Protein AF-A0A8D2JJQ3-F1 (afdb_monomer)

Radius of gyration: 31.17 Å; Cα contacts (8 Å, |Δi|>4): 25; chains: 1; bounding box: 66×74×69 Å

InterPro domains:
  IPR009866 NADH:ubiquinone oxidoreductase, subunit NDUFB4 [PF07225] (12-134)
  IPR009866 NADH:ubiquinone oxidoreductase, subunit NDUFB4 [PTHR15469] (12-134)

Mean predicted aligned error: 8.29 Å

Organism: Varanus komodoensis (NCBI:txid61221)

Foldseek 3Di:
DDDPDDDDPDPDDDADPVRHDDLVNDPVNPPPDPVVVVVVVVVVVVVVVVVVVVVVLVPDPPHDPDDDDVVVVVVVCCVPVVPVVPDDPDPVVVVVCCCVPVVVVVVVVVVVVVVVVVQVVCVVVVNRDDPDPPDD

Sequence (136 aa):
MAEPSSPEPVFQYRPAPLSSLPPQLDPAEYAASPEKRRLDAERLALRARLKREFLMQLNDPQRPSVIEDPAMTRWTYAKSHNIYPNFRATPKTSLTGIVFGVGPILFWWYLFKKQRDHREKLIQEGKYKRPFNLCF

Secondary structure (DSSP, 8-state):
-PPP-----------BTTBPPPGGG-TTTS---HHHHHHHHHHHHHHHHHHHHHHHHHT-TT--SS---HHHHHHHHHHHTSTGGG----HHHHHHHHHHHTHHHHHHHHHHHHHHHHHHHHHHTT----SS----

pLDDT: mean 91.12, std 11.54, range [43.09, 98.56]

Solvent-accessible surface area (backbone atoms only — not comparable to full-atom values): 8678 Å² total; per-residue (Å²): 134,83,76,83,74,78,82,71,89,72,88,76,87,75,67,47,100,92,42,74,72,56,69,91,75,40,71,76,68,75,53,86,47,73,66,54,55,50,55,51,52,53,52,48,51,53,50,51,49,53,53,50,57,51,49,56,55,70,70,39,94,83,51,68,98,69,83,86,53,69,68,59,54,50,51,52,40,54,73,62,68,50,48,70,84,69,61,68,97,39,74,67,56,50,50,51,47,45,53,68,61,50,41,58,55,56,51,51,51,50,54,51,49,54,53,48,54,52,51,52,50,31,50,74,70,68,71,55,88,69,94,80,72,88,70,137

Nearest PDB structures (foldseek):
  8ugn-assembly1_5m  TM=9.729E-01  e=2.785E-14  Sus scrofa
  8q0a-assembly1_m  TM=9.619E-01  e=1.574E-13  Bos taurus
  7r46-assembly1_m  TM=9.691E-01  e=3.372E-13  Bos taurus
  6zkh-assembly1_p  TM=9.738E-01  e=3.872E-13  Ovis aries
  5gup-assembly1_o  TM=9.432E-01  e=3.872E-13  Sus scrofa

Structure (mmCIF, N/CA/C/O backbone):
data_AF-A0A8D2JJQ3-F1
#
_entry.id   AF-A0A8D2JJQ3-F1
#
loop_
_atom_site.group_PDB
_atom_site.id
_atom_site.type_symbol
_atom_site.label_atom_id
_atom_site.label_alt_id
_atom_site.label_comp_id
_atom_site.label_asym_id
_atom_site.label_entity_id
_atom_site.label_seq_id
_atom_site.pdbx_PDB_ins_code
_atom_site.Cartn_x
_atom_site.Cartn_y
_atom_site.Cartn_z
_atom_site.occupancy
_atom_site.B_iso_or_equiv
_atom_site.auth_seq_id
_atom_site.auth_comp_id
_atom_site.auth_asym_id
_atom_site.auth_atom_id
_atom_site.pdbx_PDB_model_num
ATOM 1 N N . MET A 1 1 ? 13.162 48.944 -31.124 1.00 43.09 1 MET A N 1
ATOM 2 C CA . MET A 1 1 ? 13.431 47.567 -30.662 1.00 43.09 1 MET A CA 1
ATOM 3 C C . MET A 1 1 ? 12.696 47.433 -29.341 1.00 43.09 1 MET A C 1
ATOM 5 O O . MET A 1 1 ? 13.120 48.058 -28.382 1.00 43.09 1 MET A O 1
ATOM 9 N N . ALA A 1 2 ? 11.511 46.820 -29.336 1.00 45.75 2 ALA A N 1
ATOM 10 C CA . ALA A 1 2 ? 10.715 46.689 -28.116 1.00 45.75 2 ALA A CA 1
ATOM 11 C C . ALA A 1 2 ? 11.366 45.631 -27.214 1.00 45.75 2 ALA A C 1
ATOM 13 O O . ALA A 1 2 ? 11.703 44.551 -27.700 1.00 45.75 2 ALA A O 1
ATOM 14 N N . GLU A 1 3 ? 11.591 45.964 -25.943 1.00 47.78 3 GLU A N 1
ATOM 15 C CA . GLU A 1 3 ? 12.073 45.008 -24.945 1.00 47.78 3 GLU A CA 1
ATOM 16 C C . GLU A 1 3 ? 11.059 43.866 -24.767 1.00 47.78 3 GLU A C 1
ATOM 18 O O . GLU A 1 3 ? 9.850 44.113 -24.859 1.00 47.78 3 GLU A O 1
ATOM 23 N N . PRO A 1 4 ? 11.505 42.616 -24.537 1.00 58.88 4 PRO A N 1
ATOM 24 C CA . PRO A 1 4 ? 10.586 41.526 -24.254 1.00 58.88 4 PRO A CA 1
ATOM 25 C C . PRO A 1 4 ? 9.836 41.840 -22.957 1.00 58.88 4 PRO A C 1
ATOM 27 O O . PRO A 1 4 ? 10.435 41.954 -21.890 1.00 58.88 4 PRO A O 1
ATOM 30 N N . SER A 1 5 ? 8.517 41.995 -23.075 1.00 54.59 5 SER A N 1
ATOM 31 C CA . SER A 1 5 ? 7.585 42.116 -21.956 1.00 54.59 5 SER A CA 1
ATOM 32 C C . SER A 1 5 ? 7.891 41.055 -20.899 1.00 54.59 5 SER A C 1
ATOM 34 O O . SER A 1 5 ? 7.974 39.871 -21.234 1.00 54.59 5 SER A O 1
ATOM 36 N N . SER A 1 6 ? 8.061 41.487 -19.646 1.00 55.75 6 SER A N 1
ATOM 37 C CA . SER A 1 6 ? 8.292 40.638 -18.474 1.00 55.75 6 SER A CA 1
ATOM 38 C C . SER A 1 6 ? 7.430 39.367 -18.510 1.00 55.75 6 SER A C 1
ATOM 40 O O . SER A 1 6 ? 6.235 39.470 -18.796 1.00 55.75 6 SER A O 1
ATOM 42 N N . PRO A 1 7 ? 7.988 38.175 -18.229 1.00 62.66 7 PRO A N 1
ATOM 43 C CA . PRO A 1 7 ? 7.216 36.943 -18.294 1.00 62.66 7 PRO A CA 1
ATOM 44 C C . PRO A 1 7 ? 6.108 36.974 -17.236 1.00 62.66 7 PRO A C 1
ATOM 46 O O . PRO A 1 7 ? 6.380 37.117 -16.043 1.00 62.66 7 PRO A O 1
ATOM 49 N N . GLU A 1 8 ? 4.858 36.849 -17.684 1.00 60.03 8 GLU A N 1
ATOM 50 C CA . GLU A 1 8 ? 3.700 36.610 -16.820 1.00 60.03 8 GLU A CA 1
ATOM 51 C C . GLU A 1 8 ? 3.976 35.408 -15.896 1.00 60.03 8 GLU A C 1
ATOM 53 O O . GLU A 1 8 ? 4.674 34.472 -16.307 1.00 60.03 8 GLU A O 1
ATOM 58 N N . PRO A 1 9 ? 3.457 35.390 -14.653 1.00 53.97 9 PRO A N 1
ATOM 59 C CA . PRO A 1 9 ? 3.691 34.286 -13.731 1.00 53.97 9 PRO A CA 1
ATOM 60 C C . PRO A 1 9 ? 3.064 33.002 -14.287 1.00 53.97 9 PRO A C 1
ATOM 62 O O . PRO A 1 9 ? 1.870 32.747 -14.148 1.00 53.97 9 PRO A O 1
ATOM 65 N N . VAL A 1 10 ? 3.884 32.177 -14.935 1.00 71.50 10 VAL A N 1
ATOM 66 C CA . VAL A 1 10 ? 3.484 30.861 -15.430 1.00 71.50 10 VAL A CA 1
ATOM 67 C C . VAL A 1 10 ? 3.116 30.005 -14.218 1.00 71.50 10 VAL A C 1
ATOM 69 O O . VAL A 1 10 ? 3.947 29.793 -13.333 1.00 71.50 10 VAL A O 1
ATOM 72 N N . PHE A 1 11 ? 1.876 29.514 -14.150 1.00 74.00 11 PHE A N 1
ATOM 73 C CA . PHE A 1 11 ? 1.453 28.575 -13.108 1.00 74.00 11 PHE A CA 1
ATOM 74 C C . PHE A 1 11 ? 2.323 27.308 -13.169 1.00 74.00 11 PHE A C 1
ATOM 76 O O . PHE A 1 11 ? 2.133 26.444 -14.024 1.00 74.00 11 PHE A O 1
ATOM 83 N N . GLN A 1 12 ? 3.301 27.198 -12.267 1.00 84.62 12 GLN A N 1
ATOM 84 C CA . GLN A 1 12 ? 4.215 26.062 -12.212 1.00 84.62 12 GLN A CA 1
ATOM 85 C C . GLN A 1 12 ? 3.546 24.881 -11.498 1.00 84.62 12 GLN A C 1
ATOM 87 O O . GLN A 1 12 ? 3.141 24.982 -10.338 1.00 84.62 12 GLN A O 1
ATOM 92 N N . TYR A 1 13 ? 3.425 23.746 -12.189 1.00 88.00 13 TYR A N 1
ATOM 93 C CA . TYR A 1 13 ? 2.822 22.541 -11.620 1.00 88.00 13 TYR A CA 1
ATOM 94 C C . TYR A 1 13 ? 3.680 21.986 -10.477 1.00 88.00 13 TYR A C 1
ATOM 96 O O . TYR A 1 13 ? 4.877 21.741 -10.643 1.00 88.00 13 TYR A O 1
ATOM 104 N N . ARG A 1 14 ? 3.051 21.728 -9.326 1.00 90.75 14 ARG A N 1
ATOM 105 C CA . ARG A 1 14 ? 3.694 21.107 -8.167 1.00 90.75 14 ARG A CA 1
ATOM 106 C C . ARG A 1 14 ? 3.188 19.670 -8.010 1.00 90.75 14 ARG A C 1
ATOM 108 O O . ARG A 1 14 ? 2.001 19.495 -7.737 1.00 90.75 14 ARG A O 1
ATOM 115 N N . PRO A 1 15 ? 4.050 18.647 -8.148 1.00 93.69 15 PRO A N 1
ATOM 116 C CA . PRO A 1 15 ? 3.629 17.270 -7.934 1.00 93.69 15 PRO A CA 1
ATOM 117 C C . PRO A 1 15 ? 3.261 17.037 -6.463 1.00 93.69 15 PRO A C 1
ATOM 119 O O . PRO A 1 15 ? 3.853 17.625 -5.553 1.00 93.69 15 PRO A O 1
ATOM 122 N N . ALA A 1 16 ? 2.298 16.149 -6.233 1.00 94.88 16 ALA A N 1
ATOM 123 C CA . ALA A 1 16 ? 1.862 15.709 -4.912 1.00 94.88 16 ALA A CA 1
ATOM 124 C C . ALA A 1 16 ? 1.786 14.170 -4.874 1.00 94.88 16 ALA A C 1
ATOM 126 O O . ALA A 1 16 ? 1.750 13.535 -5.927 1.00 94.88 16 ALA A O 1
ATOM 127 N N . PRO A 1 17 ? 1.727 13.533 -3.690 1.00 93.94 17 PRO A N 1
ATOM 128 C CA . PRO 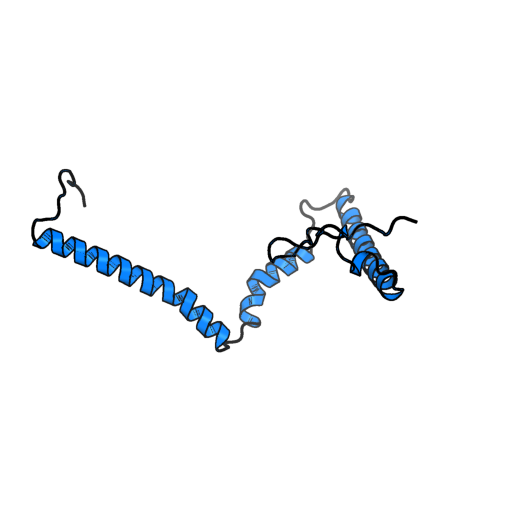A 1 17 ? 1.739 12.069 -3.582 1.00 93.94 17 PRO A CA 1
ATOM 129 C C . PRO A 1 17 ? 0.639 11.353 -4.380 1.00 93.94 17 PRO A C 1
ATOM 131 O O . PRO A 1 17 ? 0.840 10.229 -4.826 1.00 93.94 17 PRO A O 1
ATOM 134 N N . LEU A 1 18 ? -0.513 12.004 -4.565 1.00 94.69 18 LEU A N 1
ATOM 135 C CA . LEU A 1 18 ? -1.646 11.486 -5.340 1.00 94.69 18 LEU A CA 1
ATOM 136 C C . LEU A 1 18 ? -1.769 12.119 -6.738 1.00 94.69 18 LEU A C 1
ATOM 138 O O . LEU A 1 18 ? -2.659 11.746 -7.495 1.00 94.69 18 LEU A O 1
ATOM 142 N N . SER A 1 19 ? -0.894 13.065 -7.091 1.00 93.38 19 SER A N 1
ATOM 143 C CA . SER A 1 19 ? -0.879 13.732 -8.396 1.00 93.38 19 SER A CA 1
ATOM 144 C C . SER A 1 19 ? 0.558 13.833 -8.913 1.00 93.38 19 SER A C 1
ATOM 146 O O . SER A 1 19 ? 1.310 14.753 -8.573 1.00 93.38 19 SER A O 1
ATOM 148 N N . SER A 1 20 ? 0.955 12.841 -9.708 1.00 92.81 20 SER A N 1
ATOM 149 C CA . SER A 1 20 ? 2.289 12.768 -10.301 1.00 92.81 20 SER A CA 1
ATOM 150 C C . SER A 1 20 ? 2.505 13.842 -11.365 1.00 92.81 20 SER A C 1
ATOM 152 O O . SER A 1 20 ? 1.564 14.262 -12.038 1.00 92.81 20 SER A O 1
ATOM 154 N N . LEU A 1 21 ? 3.767 14.224 -11.566 1.00 94.06 21 LEU A N 1
ATOM 155 C CA . LEU A 1 21 ? 4.174 15.110 -12.654 1.00 94.06 21 LEU A CA 1
ATOM 156 C C . LEU A 1 21 ? 3.785 14.498 -14.014 1.00 94.06 21 LEU A C 1
ATOM 158 O O . LEU A 1 21 ? 4.117 13.334 -14.257 1.00 94.06 21 LEU A O 1
ATOM 162 N N . PRO A 1 22 ? 3.093 15.239 -14.899 1.00 93.06 22 PRO A N 1
ATOM 163 C CA . PRO A 1 22 ? 2.863 14.787 -16.264 1.00 93.06 22 PRO A CA 1
ATOM 164 C C . PRO A 1 22 ? 4.196 14.552 -16.986 1.00 93.06 22 PRO A C 1
ATOM 166 O O . PRO A 1 22 ? 5.113 15.363 -16.829 1.00 93.06 22 PRO A O 1
ATOM 169 N N . PRO A 1 23 ? 4.315 13.502 -17.815 1.00 91.31 23 PRO A N 1
ATOM 170 C CA . PRO A 1 23 ? 5.575 13.171 -18.480 1.00 91.31 23 PRO A CA 1
ATOM 171 C C . PRO A 1 23 ? 6.074 14.296 -19.398 1.00 91.31 23 PRO A C 1
ATOM 173 O O . PRO A 1 23 ? 7.273 14.485 -19.541 1.00 91.31 23 PRO A O 1
ATOM 176 N N . GLN A 1 24 ? 5.170 15.096 -19.973 1.00 91.69 24 GLN A N 1
ATOM 177 C CA . GLN A 1 24 ? 5.520 16.212 -20.857 1.00 91.69 24 GLN A CA 1
ATOM 178 C C . GLN A 1 24 ? 6.205 17.369 -20.125 1.00 91.69 24 GLN A C 1
ATOM 180 O O . GLN A 1 24 ? 6.877 18.170 -20.772 1.00 91.69 24 GLN A O 1
ATOM 185 N N . LEU A 1 25 ? 5.991 17.487 -18.811 1.00 91.19 25 LEU A N 1
ATOM 186 C CA . LEU A 1 25 ? 6.564 18.545 -17.984 1.00 91.19 25 LEU A CA 1
ATOM 187 C C . LEU A 1 25 ? 7.851 18.096 -17.281 1.00 91.19 25 LEU A C 1
ATOM 189 O O . LEU A 1 25 ? 8.556 18.934 -16.727 1.00 91.19 25 LEU A O 1
ATOM 193 N N . ASP A 1 26 ? 8.163 16.799 -17.296 1.00 90.50 26 ASP A N 1
ATOM 194 C CA . ASP A 1 26 ? 9.384 16.269 -16.702 1.00 90.50 26 ASP A CA 1
ATOM 195 C C . ASP A 1 26 ? 10.613 16.656 -17.550 1.00 90.50 26 ASP A C 1
ATOM 197 O O . ASP A 1 26 ? 10.743 16.200 -18.691 1.00 90.50 26 ASP A O 1
ATOM 201 N N . PRO A 1 27 ? 11.557 17.463 -17.026 1.00 89.81 27 PRO A N 1
ATOM 202 C CA . PRO A 1 27 ? 12.775 17.811 -17.755 1.00 89.81 27 PRO A CA 1
ATOM 203 C C . PRO A 1 27 ? 13.633 16.586 -18.089 1.00 89.81 27 PRO A C 1
ATOM 205 O O . PRO A 1 27 ? 14.354 16.592 -19.089 1.00 89.81 27 PRO A O 1
ATOM 208 N N . ALA A 1 28 ? 13.552 15.525 -17.274 1.00 91.25 28 ALA A N 1
ATOM 209 C CA . ALA A 1 28 ? 14.277 14.284 -17.522 1.00 91.25 28 ALA A CA 1
ATOM 210 C C . ALA A 1 28 ? 13.785 13.568 -18.788 1.00 91.25 28 ALA A C 1
ATOM 212 O O . ALA A 1 28 ? 14.528 12.766 -19.365 1.00 91.25 28 ALA A O 1
ATOM 213 N N . GLU A 1 29 ? 12.568 13.860 -19.260 1.00 89.88 29 GLU A N 1
ATOM 214 C CA . GLU A 1 29 ? 12.022 13.207 -20.443 1.00 89.88 29 GLU A CA 1
ATOM 215 C C . GLU A 1 29 ? 12.779 13.605 -21.716 1.00 89.88 29 GLU A C 1
ATOM 217 O O . GLU A 1 29 ? 13.158 12.749 -22.519 1.00 89.88 29 GLU A O 1
ATOM 222 N N . TYR A 1 30 ? 13.130 14.883 -21.831 1.00 89.19 30 TYR A N 1
ATOM 223 C CA . TYR A 1 30 ? 13.820 15.434 -22.998 1.00 89.19 30 TYR A CA 1
ATOM 224 C C . TYR A 1 30 ? 15.351 15.303 -22.941 1.00 89.19 30 TYR A C 1
ATOM 226 O O . TYR A 1 30 ? 16.042 15.673 -23.891 1.00 89.19 30 TYR A O 1
ATOM 234 N N . ALA A 1 31 ? 15.912 14.773 -21.850 1.00 89.00 31 ALA A N 1
ATOM 235 C CA . ALA A 1 31 ? 17.354 14.601 -21.707 1.00 89.00 31 ALA A CA 1
ATOM 236 C C . ALA A 1 31 ? 17.894 13.525 -22.675 1.00 89.00 31 ALA A C 1
ATOM 238 O O . ALA A 1 31 ? 17.750 12.325 -22.449 1.00 89.00 31 ALA A O 1
ATOM 239 N N . ALA A 1 32 ? 18.571 13.946 -23.747 1.00 86.62 32 ALA A N 1
ATOM 240 C CA . ALA A 1 32 ? 19.077 13.067 -24.809 1.00 86.62 32 ALA A CA 1
ATOM 241 C C . ALA A 1 32 ? 20.424 12.376 -24.480 1.00 86.62 32 ALA A C 1
ATOM 243 O O . ALA A 1 32 ? 21.325 12.297 -25.325 1.00 86.62 32 ALA A O 1
ATOM 244 N N . SER A 1 33 ? 20.591 11.863 -23.257 1.00 93.94 33 SER A N 1
ATOM 245 C CA . SER A 1 33 ? 21.835 11.196 -22.850 1.00 93.94 33 SER A CA 1
ATOM 246 C C . SER A 1 33 ? 22.005 9.824 -23.536 1.00 93.94 33 SER A C 1
ATOM 248 O O . SER A 1 33 ? 21.020 9.145 -23.855 1.00 93.94 33 SER A O 1
ATOM 250 N N . PRO A 1 34 ? 23.247 9.383 -23.817 1.00 95.88 34 PRO A N 1
ATOM 251 C CA . PRO A 1 34 ? 23.489 8.058 -24.392 1.00 95.88 34 PRO A CA 1
ATOM 252 C C . PRO A 1 34 ? 23.107 6.930 -23.422 1.00 95.88 34 PRO A C 1
ATOM 254 O O . PRO A 1 34 ? 22.646 5.880 -23.859 1.00 95.88 34 PRO A O 1
ATOM 257 N N . GLU A 1 35 ? 23.251 7.149 -22.114 1.00 95.50 35 GLU A N 1
ATOM 258 C CA . GLU A 1 35 ? 22.872 6.178 -21.084 1.00 95.50 35 GLU A CA 1
ATOM 259 C C . GLU A 1 35 ? 21.359 5.970 -21.022 1.00 95.50 35 GLU A C 1
ATOM 261 O O . GLU A 1 35 ? 20.910 4.825 -21.019 1.00 95.50 35 GLU A O 1
ATOM 266 N N . LYS A 1 36 ? 20.562 7.050 -21.074 1.00 94.81 36 LYS A N 1
ATOM 267 C CA . LYS A 1 36 ? 19.095 6.955 -21.109 1.00 94.81 36 LYS A CA 1
ATOM 268 C C . LYS A 1 36 ? 18.633 6.108 -22.295 1.00 94.81 36 LYS A C 1
ATOM 270 O O . LYS A 1 36 ? 17.860 5.174 -22.116 1.00 94.81 36 LYS A O 1
ATOM 275 N N . ARG A 1 37 ? 19.198 6.351 -23.484 1.00 94.56 37 ARG A N 1
ATOM 276 C CA . ARG A 1 37 ? 18.904 5.560 -24.692 1.00 94.56 37 ARG A CA 1
ATOM 277 C C . ARG A 1 37 ? 19.208 4.070 -24.522 1.00 94.56 37 ARG A C 1
ATOM 279 O O . ARG A 1 37 ? 18.432 3.245 -24.996 1.00 94.56 37 ARG A O 1
ATOM 286 N N . ARG A 1 38 ? 20.314 3.720 -23.854 1.00 97.12 38 ARG A N 1
ATOM 287 C CA . ARG A 1 38 ? 20.655 2.318 -23.555 1.00 97.12 38 ARG A CA 1
ATOM 288 C C . ARG A 1 38 ? 19.627 1.688 -22.617 1.00 97.12 38 ARG A C 1
ATOM 290 O O . ARG A 1 38 ? 19.092 0.635 -22.942 1.00 97.12 38 ARG A O 1
ATOM 297 N N . LEU A 1 39 ? 19.286 2.366 -21.521 1.00 96.75 39 LEU A N 1
ATOM 298 C CA . LEU A 1 39 ? 18.293 1.883 -20.555 1.00 96.75 39 LEU A CA 1
ATOM 299 C C . LEU A 1 39 ? 16.902 1.722 -21.181 1.00 96.75 39 LEU A C 1
ATOM 301 O O . LEU A 1 39 ? 16.212 0.739 -20.914 1.00 96.75 39 LEU A O 1
ATOM 305 N N . ASP A 1 40 ? 16.488 2.658 -22.034 1.00 95.94 40 ASP A N 1
ATOM 306 C CA . ASP A 1 40 ? 15.205 2.582 -22.733 1.00 95.94 40 ASP A CA 1
ATOM 307 C C . ASP A 1 40 ? 15.182 1.427 -23.740 1.00 95.94 40 ASP A C 1
ATOM 309 O O . ASP A 1 40 ? 14.195 0.691 -23.808 1.00 95.94 40 ASP A O 1
ATOM 313 N N . ALA A 1 41 ? 16.283 1.203 -24.465 1.00 98.00 41 ALA A N 1
ATOM 314 C CA . ALA A 1 41 ? 16.427 0.057 -25.359 1.00 98.00 41 ALA A CA 1
ATOM 315 C C . ALA A 1 41 ? 16.384 -1.278 -24.596 1.00 98.00 41 ALA A C 1
ATOM 317 O O . ALA A 1 41 ? 15.698 -2.205 -25.024 1.00 98.00 41 ALA A O 1
ATOM 318 N N . GLU A 1 42 ? 17.049 -1.370 -23.442 1.00 98.44 42 GLU A N 1
ATOM 319 C CA . GLU A 1 42 ? 17.014 -2.552 -22.573 1.00 98.44 42 GLU A CA 1
ATOM 320 C C . GLU A 1 42 ? 15.600 -2.823 -22.038 1.00 98.44 42 GLU A C 1
ATOM 322 O O . GLU A 1 42 ? 15.094 -3.944 -22.144 1.00 98.44 42 GLU A O 1
ATOM 327 N N . ARG A 1 43 ? 14.909 -1.794 -21.529 1.00 98.19 43 ARG A N 1
ATOM 328 C CA . ARG A 1 43 ? 13.511 -1.896 -21.071 1.00 98.19 43 ARG A CA 1
ATOM 329 C C . ARG A 1 43 ? 12.576 -2.322 -22.200 1.00 98.19 43 ARG A C 1
ATOM 331 O O . ARG A 1 43 ? 11.706 -3.171 -21.988 1.00 98.19 43 ARG A O 1
ATOM 338 N N . LEU A 1 44 ? 12.750 -1.760 -23.397 1.00 98.56 44 LEU A N 1
ATOM 339 C CA . LEU A 1 44 ? 11.965 -2.115 -24.577 1.00 98.56 44 LEU A CA 1
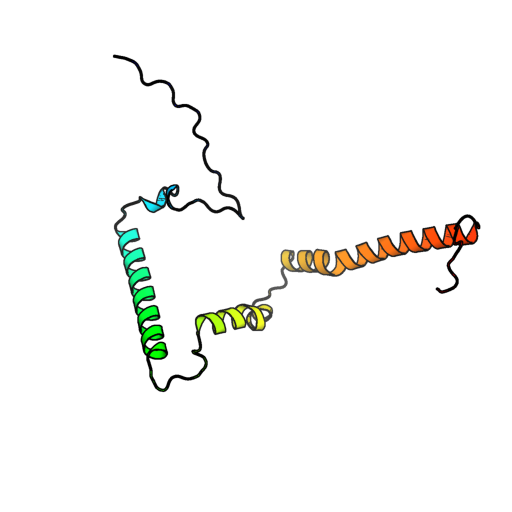ATOM 340 C C . LEU A 1 44 ? 12.230 -3.560 -25.001 1.00 98.56 44 LEU A C 1
ATOM 342 O O . LEU A 1 44 ? 11.274 -4.283 -25.278 1.00 98.56 44 LEU A O 1
ATOM 346 N N . ALA A 1 45 ? 13.488 -4.005 -24.996 1.00 98.50 45 ALA A N 1
ATOM 347 C CA . ALA A 1 45 ? 13.859 -5.380 -25.316 1.00 98.50 45 ALA A CA 1
ATOM 348 C C . ALA A 1 45 ? 13.223 -6.379 -24.337 1.00 98.50 45 ALA A C 1
ATOM 350 O O . ALA A 1 45 ? 12.629 -7.372 -24.766 1.00 98.50 45 ALA A O 1
ATOM 351 N N . LEU A 1 46 ? 13.258 -6.088 -23.032 1.00 98.31 46 LEU A N 1
ATOM 352 C CA . LEU A 1 46 ? 12.583 -6.897 -22.013 1.00 98.31 46 LEU A CA 1
ATOM 353 C C . LEU A 1 46 ? 11.066 -6.932 -22.234 1.00 98.31 46 LEU A C 1
ATOM 355 O O . LEU A 1 46 ? 10.468 -8.008 -22.245 1.00 98.31 46 LEU A O 1
ATOM 359 N N . ARG A 1 47 ? 10.438 -5.773 -22.473 1.00 98.50 47 ARG A N 1
ATOM 360 C CA . ARG A 1 47 ? 8.996 -5.683 -22.745 1.00 98.50 47 ARG A CA 1
ATOM 361 C C . ARG A 1 47 ? 8.604 -6.469 -23.996 1.00 98.50 47 ARG A C 1
ATOM 363 O O . ARG A 1 47 ? 7.593 -7.168 -23.983 1.00 98.50 47 ARG A O 1
ATOM 370 N N . ALA A 1 48 ? 9.387 -6.362 -25.066 1.00 98.50 48 ALA A N 1
ATOM 371 C CA . ALA A 1 48 ? 9.151 -7.072 -26.317 1.00 98.50 48 ALA A CA 1
ATOM 372 C C . ALA A 1 48 ? 9.275 -8.588 -26.129 1.00 98.50 48 ALA A C 1
ATOM 374 O O . ALA A 1 48 ? 8.415 -9.332 -26.601 1.00 98.50 48 ALA A O 1
ATOM 375 N N . ARG A 1 49 ? 10.292 -9.039 -25.384 1.00 98.38 49 ARG A N 1
ATOM 376 C CA . ARG A 1 49 ? 10.475 -10.451 -25.035 1.00 98.38 49 ARG A CA 1
ATOM 377 C C . ARG A 1 49 ? 9.273 -11.003 -24.267 1.00 98.38 49 ARG A C 1
ATOM 379 O O . ARG A 1 49 ? 8.691 -11.986 -24.713 1.00 98.38 49 ARG A O 1
ATOM 386 N N . LEU A 1 50 ? 8.874 -10.349 -23.173 1.00 97.94 50 LEU A N 1
ATOM 387 C CA . LEU A 1 50 ? 7.740 -10.787 -22.347 1.00 97.94 50 LEU A CA 1
ATOM 388 C C . LEU A 1 50 ? 6.426 -10.789 -23.139 1.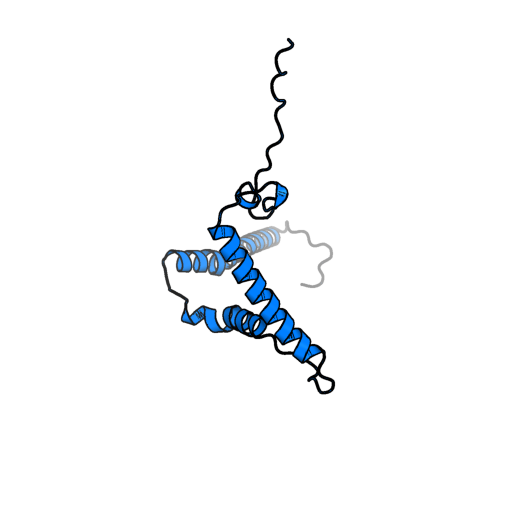00 97.94 50 LEU A C 1
ATOM 390 O O . LEU A 1 50 ? 5.645 -11.733 -23.056 1.00 97.94 50 LEU A O 1
ATOM 394 N N . LYS A 1 51 ? 6.199 -9.765 -23.975 1.00 97.94 51 LYS A N 1
ATOM 395 C CA . LYS A 1 51 ? 5.031 -9.714 -24.865 1.00 97.94 51 LYS A CA 1
ATOM 396 C C . LYS A 1 51 ? 5.029 -10.881 -25.852 1.00 97.94 51 LYS A C 1
ATOM 398 O O . LYS A 1 51 ? 3.977 -11.466 -26.085 1.00 97.94 51 LYS A O 1
ATOM 403 N N . ARG A 1 52 ? 6.184 -11.217 -26.437 1.00 98.19 52 ARG A N 1
ATOM 404 C CA . ARG A 1 52 ? 6.311 -12.348 -27.366 1.00 98.19 52 ARG A CA 1
ATOM 405 C C . ARG A 1 52 ? 5.976 -13.664 -26.674 1.00 98.19 52 ARG A C 1
ATOM 407 O O . ARG A 1 52 ? 5.193 -14.428 -27.219 1.00 98.19 52 ARG A O 1
ATOM 414 N N . GLU A 1 53 ? 6.547 -13.908 -25.495 1.00 96.38 53 GLU A N 1
ATOM 415 C CA . GLU A 1 53 ? 6.288 -15.114 -24.695 1.00 96.38 53 GLU A CA 1
ATOM 416 C C . GLU A 1 53 ? 4.787 -15.265 -24.395 1.00 96.38 53 GLU A C 1
ATOM 418 O O . GLU A 1 53 ? 4.207 -16.311 -24.686 1.00 96.38 53 GLU A O 1
ATOM 423 N N . PHE A 1 54 ? 4.133 -14.193 -23.939 1.00 96.25 54 PHE A N 1
ATOM 424 C CA . PHE A 1 54 ? 2.692 -14.193 -23.677 1.00 96.25 54 PHE A CA 1
ATOM 425 C C . PHE A 1 54 ? 1.851 -14.445 -24.937 1.00 96.25 54 PHE A C 1
ATOM 427 O O . PHE A 1 54 ? 0.926 -15.253 -24.918 1.00 96.25 54 PHE A O 1
ATOM 434 N N . LEU A 1 55 ? 2.175 -13.786 -26.054 1.00 96.62 55 LEU A N 1
ATOM 435 C CA . LEU A 1 55 ? 1.437 -13.968 -27.307 1.00 96.62 55 LEU A CA 1
ATOM 436 C C . LEU A 1 55 ? 1.573 -15.388 -27.867 1.00 96.62 55 LEU A C 1
ATOM 438 O O . LEU A 1 55 ? 0.607 -15.898 -28.424 1.00 96.62 55 LEU A O 1
ATOM 442 N N . MET A 1 56 ? 2.733 -16.033 -27.707 1.00 95.94 56 MET A N 1
ATOM 443 C CA . MET A 1 56 ? 2.914 -17.429 -28.122 1.00 95.94 56 MET A CA 1
ATOM 444 C C . MET A 1 56 ? 1.980 -18.368 -27.352 1.00 95.94 56 MET A C 1
ATOM 446 O O . MET A 1 56 ? 1.342 -19.213 -27.966 1.00 95.94 56 MET A O 1
ATOM 450 N N . GLN A 1 57 ? 1.844 -18.179 -26.036 1.00 94.81 57 GLN A N 1
ATOM 451 C CA . GLN A 1 57 ? 0.919 -18.963 -25.206 1.00 94.81 57 GLN A CA 1
ATOM 452 C C . GLN A 1 57 ? -0.548 -18.655 -25.523 1.00 94.81 57 GLN A C 1
ATOM 454 O O . GLN A 1 57 ? -1.388 -19.549 -25.552 1.00 94.81 57 GLN A O 1
ATOM 459 N N . LEU A 1 58 ? -0.869 -17.382 -25.770 1.00 95.50 58 LEU A N 1
ATOM 460 C CA . LEU A 1 58 ? -2.237 -16.951 -26.050 1.00 95.50 58 LEU A CA 1
ATOM 461 C C . LEU A 1 58 ? -2.763 -17.502 -27.381 1.00 95.50 58 LEU A C 1
ATOM 463 O O . LEU A 1 58 ? -3.954 -17.811 -27.474 1.00 95.50 58 LEU A O 1
ATOM 467 N N . ASN A 1 59 ? -1.882 -17.591 -28.379 1.00 96.12 59 ASN A N 1
ATOM 468 C CA . ASN A 1 59 ? -2.194 -18.032 -29.736 1.00 96.12 59 ASN A CA 1
ATOM 469 C C . ASN A 1 59 ? -2.107 -19.558 -29.923 1.00 96.12 59 ASN A C 1
ATOM 471 O O . ASN A 1 59 ? -2.387 -20.035 -31.022 1.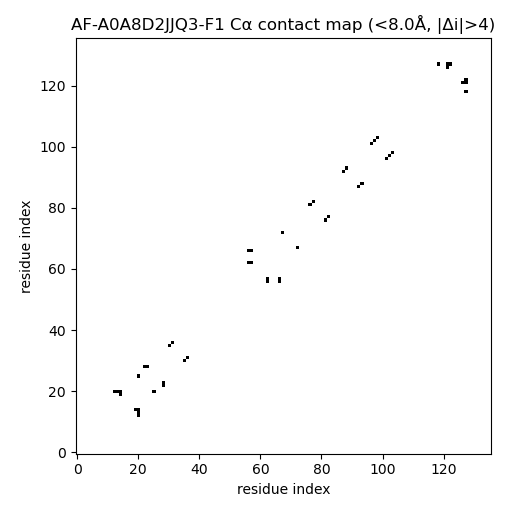00 96.12 59 ASN A O 1
ATOM 475 N N . ASP A 1 60 ? -1.724 -20.322 -28.8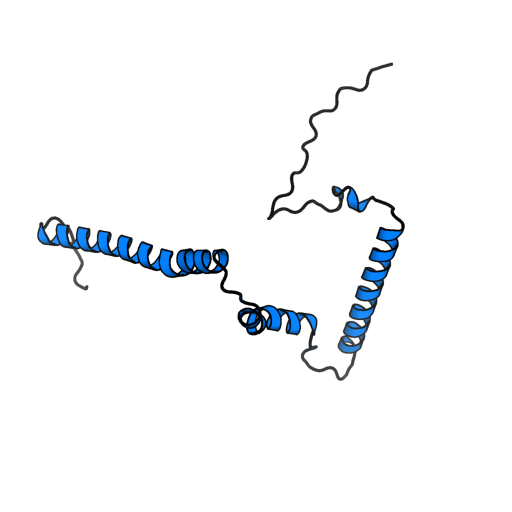96 1.00 95.31 60 ASP A N 1
ATOM 476 C CA . ASP A 1 60 ? -1.709 -21.786 -28.949 1.00 95.31 60 ASP A CA 1
ATOM 477 C C . ASP A 1 60 ? -3.154 -22.335 -29.023 1.00 95.31 60 ASP A C 1
ATOM 479 O O . ASP A 1 60 ? -3.973 -22.026 -28.146 1.00 95.31 60 ASP A O 1
ATOM 483 N N . PRO A 1 61 ? -3.510 -23.140 -30.045 1.00 94.75 61 PRO A N 1
ATOM 484 C CA . PRO A 1 61 ? -4.840 -23.740 -30.149 1.00 94.75 61 PRO A CA 1
ATOM 485 C C . PRO A 1 61 ? -5.171 -24.705 -29.000 1.00 94.75 61 PRO A C 1
ATOM 487 O O . PRO A 1 61 ? -6.350 -24.911 -28.718 1.00 94.75 61 PRO A O 1
ATOM 490 N N . GLN A 1 62 ? -4.169 -25.285 -28.329 1.00 93.44 62 GLN A N 1
ATOM 491 C CA . GLN A 1 62 ? -4.346 -26.199 -27.193 1.00 93.44 62 GLN A CA 1
ATOM 492 C C . GLN A 1 62 ? -4.059 -25.533 -25.839 1.00 93.44 62 GLN A C 1
ATOM 494 O O . GLN A 1 62 ? -3.672 -26.199 -24.877 1.00 93.44 62 GLN A O 1
ATOM 499 N N . ARG A 1 63 ? -4.253 -24.214 -25.733 1.00 90.75 63 ARG A N 1
ATOM 500 C CA . ARG A 1 63 ? -3.972 -23.485 -24.492 1.00 90.75 63 ARG A CA 1
ATOM 501 C C . ARG A 1 63 ? -4.851 -23.935 -23.308 1.00 90.75 63 ARG A C 1
ATOM 503 O O . ARG A 1 63 ? -6.034 -24.243 -23.492 1.00 90.75 63 ARG A O 1
ATOM 510 N N . PRO A 1 64 ? -4.331 -23.870 -22.070 1.00 87.62 64 PRO A N 1
ATOM 511 C CA . PRO A 1 64 ? -5.155 -23.978 -20.871 1.00 87.62 64 PRO A CA 1
ATOM 512 C C . PRO A 1 64 ? -6.123 -22.788 -20.746 1.00 87.62 64 PRO A C 1
ATOM 514 O O . PRO A 1 64 ? -5.925 -21.726 -21.341 1.00 87.62 64 PRO A O 1
ATOM 517 N N . SER A 1 65 ? -7.179 -22.945 -19.942 1.00 87.62 65 SER A N 1
ATOM 518 C CA . SER A 1 65 ? -8.190 -21.896 -19.722 1.00 87.62 65 SER A CA 1
ATOM 519 C C . SER A 1 65 ? -7.627 -20.635 -19.057 1.00 87.62 65 SER A C 1
ATOM 521 O O . SER A 1 65 ? -8.129 -19.539 -19.305 1.00 87.62 65 SER A O 1
ATOM 523 N N . VAL A 1 66 ? -6.579 -20.781 -18.240 1.00 92.31 66 VAL A N 1
ATOM 524 C CA . VAL A 1 66 ? -5.897 -19.690 -17.539 1.00 92.31 66 VAL A CA 1
ATOM 525 C C . VAL A 1 66 ? -4.411 -19.741 -17.869 1.00 92.31 66 VAL A C 1
ATOM 527 O O . VAL A 1 66 ? -3.767 -20.776 -17.711 1.00 92.31 66 VAL A O 1
ATOM 530 N N . ILE A 1 67 ? -3.870 -18.609 -18.316 1.00 93.56 67 ILE A N 1
ATOM 531 C CA . ILE A 1 67 ? -2.432 -18.423 -18.512 1.00 93.56 67 ILE A CA 1
ATOM 532 C C . ILE A 1 67 ? -1.863 -17.890 -17.198 1.00 93.56 67 ILE A C 1
ATOM 534 O O . ILE A 1 67 ? -2.275 -16.828 -16.727 1.00 93.56 67 ILE A O 1
ATOM 538 N N . GLU A 1 68 ? -0.940 -18.630 -16.593 1.00 93.44 68 GLU A N 1
ATOM 539 C CA . GLU A 1 68 ? -0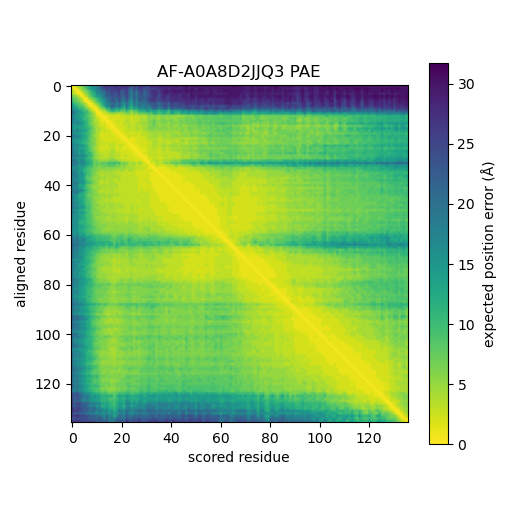.304 -18.221 -15.344 1.00 93.44 68 GLU A CA 1
ATOM 540 C C . GLU A 1 68 ? 0.698 -17.087 -15.589 1.00 93.44 68 GLU A C 1
ATOM 542 O O . GLU A 1 68 ? 1.675 -17.247 -16.320 1.00 93.44 68 GLU A O 1
ATOM 547 N N . ASP A 1 69 ? 0.476 -15.937 -14.947 1.00 95.06 69 ASP A N 1
ATOM 548 C CA . ASP A 1 69 ? 1.442 -14.841 -14.936 1.00 95.06 69 ASP A CA 1
ATOM 549 C C . ASP A 1 69 ? 2.362 -14.962 -13.705 1.00 95.06 69 ASP A C 1
ATOM 551 O O . ASP A 1 69 ? 1.915 -14.738 -12.569 1.00 95.06 69 ASP A O 1
ATOM 555 N N . PRO A 1 70 ? 3.665 -15.257 -13.884 1.00 96.12 70 PRO A N 1
ATOM 556 C CA . PRO A 1 70 ? 4.595 -15.347 -12.766 1.00 96.12 70 PRO A CA 1
ATOM 557 C C . PRO A 1 70 ? 4.747 -14.017 -12.015 1.00 96.12 70 PRO A C 1
ATOM 559 O O . PRO A 1 70 ? 5.080 -14.033 -10.828 1.00 96.12 70 PRO A O 1
ATOM 562 N N . ALA A 1 71 ? 4.505 -12.865 -12.654 1.00 96.56 71 ALA A N 1
ATOM 563 C CA . ALA A 1 71 ? 4.530 -11.573 -11.975 1.00 96.56 71 ALA A CA 1
ATOM 564 C C . ALA A 1 71 ? 3.374 -11.453 -10.970 1.00 96.56 71 ALA A C 1
ATOM 566 O O . ALA A 1 71 ? 3.596 -11.030 -9.831 1.00 96.56 71 ALA A O 1
ATOM 567 N N . MET A 1 72 ? 2.174 -11.905 -11.345 1.00 96.56 72 MET A N 1
ATOM 568 C CA . MET A 1 72 ? 1.013 -11.946 -10.454 1.00 96.56 72 MET A CA 1
ATOM 569 C C . MET A 1 72 ? 1.244 -12.892 -9.269 1.00 96.56 72 MET A C 1
ATOM 571 O O . MET A 1 72 ? 1.018 -12.515 -8.115 1.00 96.56 72 MET A O 1
ATOM 575 N N . THR A 1 73 ? 1.766 -14.095 -9.516 1.00 96.88 73 THR A N 1
ATOM 576 C CA . THR A 1 73 ? 2.070 -15.062 -8.447 1.00 96.88 73 THR A CA 1
ATOM 577 C C . THR A 1 73 ? 3.133 -14.528 -7.485 1.00 96.88 73 THR A C 1
ATOM 579 O O . THR A 1 73 ? 2.995 -14.637 -6.268 1.00 96.88 73 THR A O 1
ATOM 582 N N . ARG A 1 74 ? 4.178 -13.862 -7.989 1.00 97.50 74 ARG A N 1
ATOM 583 C CA . ARG A 1 74 ? 5.190 -13.229 -7.125 1.00 97.50 74 ARG A CA 1
ATOM 584 C C . ARG A 1 74 ? 4.619 -12.064 -6.321 1.00 97.50 74 ARG A C 1
ATOM 586 O O . ARG A 1 74 ? 4.974 -11.908 -5.155 1.00 97.50 74 ARG A O 1
ATOM 593 N N . TRP A 1 75 ? 3.735 -11.262 -6.910 1.00 97.31 75 TRP A N 1
ATOM 594 C CA . TRP A 1 75 ? 3.083 -10.148 -6.219 1.00 97.31 75 TRP A CA 1
ATOM 595 C C . TRP A 1 75 ? 2.163 -10.627 -5.093 1.00 97.31 75 TRP A C 1
ATOM 597 O O . TRP A 1 75 ? 2.230 -10.111 -3.975 1.00 97.31 75 TRP A O 1
ATOM 607 N N . THR A 1 76 ? 1.345 -11.646 -5.359 1.00 97.88 76 THR A N 1
ATOM 608 C CA . THR A 1 76 ? 0.482 -12.256 -4.338 1.00 97.88 76 THR A CA 1
ATOM 609 C C . THR A 1 76 ? 1.310 -12.899 -3.229 1.00 97.88 76 THR A C 1
ATOM 611 O O . THR A 1 76 ? 1.034 -12.652 -2.054 1.00 97.88 76 THR A O 1
ATOM 614 N N . TYR A 1 77 ? 2.376 -13.633 -3.567 1.00 97.19 77 TYR A N 1
ATOM 615 C CA . TYR A 1 77 ? 3.312 -14.203 -2.595 1.00 97.19 77 TYR A CA 1
ATOM 616 C C . TYR A 1 77 ? 3.959 -13.125 -1.715 1.00 97.19 77 TYR A C 1
ATOM 618 O O . TYR A 1 77 ? 3.959 -13.239 -0.486 1.00 97.19 77 TYR A O 1
ATOM 626 N N . ALA A 1 78 ? 4.442 -12.037 -2.324 1.00 97.12 78 ALA A N 1
ATOM 627 C CA . ALA A 1 78 ? 5.051 -10.920 -1.607 1.00 97.12 78 ALA A CA 1
ATOM 628 C C . ALA A 1 78 ? 4.089 -10.280 -0.591 1.00 97.12 78 ALA A C 1
ATOM 630 O O . ALA A 1 78 ? 4.511 -9.888 0.495 1.00 97.12 78 ALA A O 1
ATOM 631 N N . LYS A 1 79 ? 2.796 -10.209 -0.927 1.00 95.75 79 LYS A N 1
ATOM 632 C CA . LYS A 1 79 ? 1.745 -9.641 -0.073 1.00 95.75 79 LYS A CA 1
ATOM 633 C C . LYS A 1 79 ? 1.173 -10.584 0.978 1.00 95.75 79 LYS A C 1
ATOM 635 O O . LYS A 1 79 ? 0.464 -10.110 1.851 1.00 95.75 79 LYS A O 1
ATOM 640 N N . SER A 1 80 ? 1.396 -11.887 0.875 1.00 95.75 80 SER A N 1
ATOM 641 C CA . SER A 1 80 ? 0.768 -12.870 1.767 1.00 95.75 80 SER A CA 1
ATOM 642 C C . SER A 1 80 ? 1.807 -13.572 2.628 1.00 95.75 80 SER A C 1
ATOM 644 O O . SER A 1 80 ? 1.800 -13.449 3.848 1.00 95.75 80 SER A O 1
ATOM 646 N N . HIS A 1 81 ? 2.745 -14.260 1.987 1.00 95.31 81 HIS A N 1
ATOM 647 C CA . HIS A 1 81 ? 3.689 -15.151 2.650 1.00 95.31 81 HIS A CA 1
ATOM 648 C C . HIS A 1 81 ? 4.978 -14.429 3.059 1.00 95.31 81 HIS A C 1
ATOM 650 O O . HIS A 1 81 ? 5.588 -14.771 4.067 1.00 95.31 81 HIS A O 1
ATOM 656 N N . ASN A 1 82 ? 5.384 -13.391 2.321 1.00 95.62 82 ASN A N 1
ATOM 657 C CA . ASN A 1 82 ? 6.673 -12.724 2.533 1.00 95.62 82 ASN A CA 1
ATOM 658 C C . ASN A 1 82 ? 6.663 -11.609 3.603 1.00 95.62 82 ASN A C 1
ATOM 660 O O . ASN A 1 82 ? 7.666 -10.912 3.770 1.00 95.62 82 ASN A O 1
ATOM 664 N N . ILE A 1 83 ? 5.548 -11.408 4.314 1.00 94.06 83 ILE A N 1
ATOM 665 C CA . ILE A 1 83 ? 5.419 -10.325 5.304 1.00 94.06 83 ILE A CA 1
ATOM 666 C C . ILE A 1 83 ? 6.178 -10.667 6.591 1.00 94.06 83 ILE A C 1
ATOM 668 O O . ILE A 1 83 ? 7.108 -9.957 6.969 1.00 94.06 83 ILE A O 1
ATOM 672 N N . TYR A 1 84 ? 5.801 -11.757 7.265 1.00 94.12 84 TYR A N 1
ATOM 673 C CA . TYR A 1 84 ? 6.374 -12.124 8.565 1.00 94.12 84 TYR A CA 1
ATOM 674 C C . TYR A 1 84 ? 7.855 -12.521 8.521 1.00 94.12 84 TYR A C 1
ATOM 676 O O . TYR A 1 84 ? 8.579 -12.096 9.419 1.00 94.12 84 TYR A O 1
ATOM 684 N N . PRO A 1 85 ? 8.357 -13.237 7.493 1.00 96.31 85 PRO A N 1
ATOM 685 C CA . PRO A 1 85 ? 9.782 -13.566 7.411 1.00 96.31 85 PRO A CA 1
ATOM 686 C C . PRO A 1 85 ? 10.703 -12.337 7.376 1.00 96.31 85 PRO A C 1
ATOM 688 O O . PRO A 1 85 ? 11.823 -12.394 7.872 1.00 96.31 85 PRO A O 1
ATOM 691 N N . ASN A 1 86 ? 10.232 -11.214 6.820 1.00 95.31 86 ASN A N 1
ATOM 692 C CA . ASN A 1 86 ? 11.002 -9.969 6.727 1.00 95.31 86 ASN A CA 1
ATOM 693 C C . ASN A 1 86 ? 10.635 -8.945 7.809 1.00 95.31 86 ASN A C 1
ATOM 695 O O . ASN A 1 86 ? 11.177 -7.835 7.819 1.00 95.31 86 ASN A O 1
ATOM 699 N N . PHE A 1 87 ? 9.715 -9.282 8.716 1.00 95.06 87 PHE A N 1
ATOM 700 C CA . PHE A 1 87 ? 9.315 -8.383 9.787 1.00 95.06 87 PHE A CA 1
ATOM 701 C C . PHE A 1 87 ? 10.417 -8.287 10.846 1.00 95.06 87 PHE A C 1
ATOM 703 O O . PHE A 1 87 ? 10.924 -9.290 11.345 1.00 95.06 87 PHE A O 1
ATOM 710 N N . ARG A 1 88 ? 10.770 -7.056 11.225 1.00 95.25 88 ARG A N 1
ATOM 711 C CA . ARG A 1 88 ? 11.719 -6.774 12.305 1.00 95.25 88 ARG A CA 1
ATOM 712 C C . ARG A 1 88 ? 11.028 -5.933 13.365 1.00 95.25 88 ARG A C 1
ATOM 714 O O . ARG A 1 88 ? 10.516 -4.859 13.056 1.00 95.25 88 ARG A O 1
ATOM 721 N N . ALA A 1 89 ? 11.058 -6.399 14.612 1.00 94.06 89 ALA A N 1
ATOM 722 C CA . ALA A 1 89 ? 10.536 -5.660 15.755 1.00 94.06 89 ALA A CA 1
ATOM 723 C C . ALA A 1 89 ? 11.448 -4.460 16.071 1.00 94.06 89 ALA A C 1
ATOM 725 O O . ALA A 1 89 ? 12.373 -4.541 16.873 1.00 94.06 89 ALA A O 1
ATOM 726 N N . THR A 1 90 ? 11.208 -3.342 15.387 1.00 96.38 90 THR A N 1
ATOM 727 C CA . THR A 1 90 ? 11.879 -2.054 15.608 1.00 96.38 90 THR A CA 1
ATOM 728 C C . THR A 1 90 ? 11.014 -1.141 16.482 1.00 96.38 90 THR A C 1
ATOM 730 O O . THR A 1 90 ? 9.790 -1.289 16.491 1.00 96.38 90 THR A O 1
ATOM 733 N N . PRO A 1 91 ? 11.585 -0.138 17.175 1.00 96.62 91 PRO A N 1
ATOM 734 C CA . PRO A 1 91 ? 10.782 0.790 17.975 1.00 96.62 91 PRO A CA 1
ATOM 735 C C . PRO A 1 91 ? 9.707 1.513 17.146 1.00 96.62 91 PRO A C 1
ATOM 737 O O . PRO A 1 91 ? 8.598 1.714 17.632 1.00 96.62 91 PRO A O 1
ATOM 740 N N . LYS A 1 92 ? 9.985 1.831 15.871 1.00 95.62 92 LYS A N 1
ATOM 741 C CA . LYS A 1 92 ? 9.009 2.447 14.956 1.00 95.62 92 LYS A CA 1
ATOM 742 C C . LYS A 1 92 ? 7.831 1.513 14.677 1.00 95.62 92 LYS A C 1
ATOM 744 O O . LYS A 1 92 ? 6.687 1.911 14.857 1.00 95.62 92 LYS A O 1
ATOM 749 N N . THR A 1 93 ? 8.105 0.266 14.286 1.00 96.12 93 THR A N 1
ATOM 750 C CA . THR A 1 93 ? 7.055 -0.720 13.983 1.00 96.12 93 THR A CA 1
ATOM 751 C C . THR A 1 93 ? 6.231 -1.073 15.215 1.00 96.12 93 THR A C 1
ATOM 753 O O . THR A 1 93 ? 5.014 -1.189 15.113 1.00 96.12 93 THR A O 1
ATOM 756 N N . SER A 1 94 ? 6.871 -1.195 16.382 1.00 94.94 94 SER A N 1
ATOM 757 C CA . SER A 1 94 ? 6.178 -1.469 17.643 1.00 94.94 94 SER A CA 1
ATOM 758 C C . SER A 1 94 ? 5.279 -0.302 18.051 1.00 94.94 94 SER A C 1
ATOM 760 O O . SER A 1 94 ? 4.125 -0.524 18.409 1.00 94.94 94 SER A O 1
ATOM 762 N N . LEU A 1 95 ? 5.758 0.943 17.932 1.00 97.12 95 LEU A N 1
ATOM 763 C CA . LEU A 1 95 ? 4.951 2.132 18.213 1.00 97.12 95 LEU A CA 1
ATOM 764 C C . LEU A 1 95 ? 3.740 2.220 17.278 1.00 97.12 95 LEU A C 1
ATOM 766 O O . LEU A 1 95 ? 2.620 2.398 17.749 1.00 97.12 95 LEU A O 1
ATOM 770 N N . THR A 1 96 ? 3.942 2.043 15.969 1.00 97.38 96 THR A N 1
ATOM 771 C CA . THR A 1 96 ? 2.846 1.998 14.991 1.00 97.38 96 THR A CA 1
ATOM 772 C C . THR A 1 96 ? 1.850 0.887 15.337 1.00 97.38 96 THR A C 1
ATOM 774 O O . THR A 1 96 ? 0.648 1.134 15.361 1.00 97.38 96 THR A O 1
ATOM 777 N N . GLY A 1 97 ? 2.331 -0.309 15.684 1.00 95.31 97 GLY A N 1
ATOM 778 C CA . GLY A 1 97 ? 1.481 -1.427 16.094 1.00 95.31 97 GLY A CA 1
ATOM 779 C C . GLY A 1 97 ? 0.625 -1.116 17.324 1.00 95.31 97 GLY A C 1
ATOM 780 O O . GLY A 1 97 ? -0.567 -1.402 17.321 1.00 95.31 97 GLY A O 1
ATOM 781 N N . ILE A 1 98 ? 1.187 -0.476 18.352 1.00 97.06 98 ILE A N 1
ATOM 782 C CA . ILE A 1 98 ? 0.440 -0.100 19.564 1.00 97.06 98 ILE A CA 1
ATOM 783 C C . ILE A 1 98 ? -0.577 1.003 19.260 1.00 97.06 98 ILE A C 1
ATOM 785 O O . ILE A 1 98 ? -1.742 0.887 19.640 1.00 97.06 98 ILE A O 1
ATOM 789 N N . VAL A 1 99 ? -0.164 2.056 18.553 1.00 97.94 99 VAL A N 1
ATOM 790 C CA . VAL A 1 99 ? -1.035 3.197 18.238 1.00 97.94 99 VAL A CA 1
ATOM 791 C C . VAL A 1 99 ? -2.235 2.757 17.405 1.00 97.94 99 VAL A C 1
ATOM 793 O O . VAL A 1 99 ? -3.357 3.130 17.728 1.00 97.94 99 VAL A O 1
ATOM 796 N N . PHE A 1 100 ? -2.024 1.938 16.373 1.00 97.12 100 PHE A N 1
ATOM 797 C CA . PHE A 1 100 ? -3.105 1.508 15.483 1.00 97.12 100 PHE A CA 1
ATOM 798 C C . PHE A 1 100 ? -3.822 0.233 15.943 1.00 97.12 100 PHE A C 1
ATOM 800 O O . PHE A 1 100 ? -4.970 0.027 15.565 1.00 97.12 100 PHE A O 1
ATOM 807 N N . GLY A 1 101 ? -3.190 -0.604 16.766 1.00 96.12 101 GLY A N 1
ATOM 808 C CA . GLY A 1 101 ? -3.804 -1.812 17.322 1.00 96.12 101 GLY A CA 1
ATOM 809 C C . GLY A 1 101 ? -4.581 -1.545 1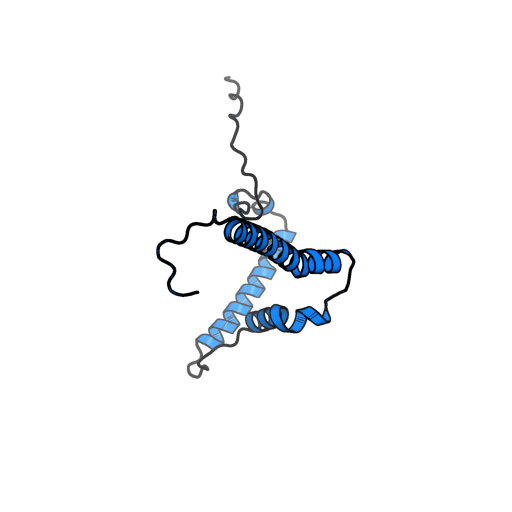8.610 1.00 96.12 101 GLY A C 1
ATOM 810 O O . GLY A 1 101 ? -5.761 -1.865 18.706 1.00 96.12 101 GLY A O 1
ATOM 811 N N . VAL A 1 102 ? -3.935 -0.931 19.605 1.00 97.75 102 VAL A N 1
ATOM 812 C CA . VAL A 1 102 ? -4.511 -0.707 20.944 1.00 97.75 102 VAL A CA 1
ATOM 813 C C . VAL A 1 102 ? -5.245 0.633 21.026 1.00 97.75 102 VAL A C 1
ATOM 815 O O . VAL A 1 102 ? -6.271 0.735 21.700 1.00 97.75 102 VAL A O 1
ATOM 818 N N . GLY A 1 103 ? -4.762 1.656 20.315 1.00 97.81 103 GLY A N 1
ATOM 819 C CA . GLY A 1 103 ? -5.332 3.007 20.349 1.00 97.81 103 GLY A CA 1
ATOM 820 C C . GLY A 1 103 ? -6.840 3.056 20.067 1.00 97.81 103 GLY A C 1
ATOM 821 O O . GLY A 1 103 ? -7.579 3.566 20.912 1.00 97.81 103 GLY A O 1
ATOM 822 N N . PRO A 1 104 ? -7.339 2.487 18.950 1.00 98.06 104 PRO A N 1
ATOM 823 C CA . PRO A 1 104 ? -8.771 2.472 18.657 1.00 98.06 104 PRO A CA 1
ATOM 824 C C . PRO A 1 104 ? -9.599 1.748 19.723 1.00 98.06 104 PRO A C 1
ATOM 826 O O . PRO A 1 104 ? -10.704 2.185 20.036 1.00 98.06 104 PRO A O 1
ATOM 829 N N . ILE A 1 105 ? -9.068 0.677 20.320 1.00 98.06 105 ILE A N 1
ATOM 830 C CA . ILE A 1 105 ? -9.764 -0.094 21.360 1.00 98.06 105 ILE A CA 1
ATOM 831 C C . ILE A 1 105 ? -9.988 0.776 22.598 1.00 98.06 105 ILE A C 1
ATOM 833 O O . ILE A 1 105 ? -11.114 0.877 23.086 1.00 98.06 105 ILE A O 1
ATOM 837 N N . LEU A 1 106 ? -8.940 1.453 23.077 1.00 98.00 106 LEU A N 1
ATOM 838 C CA . LEU A 1 106 ? -9.039 2.354 24.228 1.00 98.00 106 LEU A CA 1
ATOM 839 C C . LEU A 1 106 ? -9.929 3.566 23.931 1.00 98.00 106 LEU A C 1
ATOM 841 O O . LEU A 1 106 ? -10.718 3.974 24.784 1.00 98.00 106 LEU A O 1
ATOM 845 N N . PHE A 1 107 ? -9.838 4.109 22.714 1.00 97.75 107 PHE A N 1
ATOM 846 C CA . PHE A 1 107 ? -10.674 5.219 22.262 1.00 97.75 107 PHE A CA 1
ATOM 847 C C . PHE A 1 107 ? -12.167 4.866 22.317 1.00 97.75 107 PHE A C 1
ATOM 849 O O . PHE A 1 107 ? -12.949 5.575 22.955 1.00 97.75 107 PHE A O 1
ATOM 856 N N . TRP A 1 108 ? -12.563 3.748 21.701 1.00 98.19 108 TRP A N 1
ATOM 857 C CA . TRP A 1 108 ? -13.958 3.307 21.691 1.00 98.19 108 TRP A CA 1
ATOM 858 C C . TRP A 1 108 ? -14.443 2.889 23.074 1.00 98.19 108 TRP A C 1
ATOM 860 O O . TRP A 1 108 ? -15.563 3.233 23.451 1.00 98.19 108 TRP A O 1
ATOM 870 N N . TRP A 1 109 ? -13.599 2.212 23.856 1.00 98.19 109 TRP A N 1
ATOM 871 C CA . TRP A 1 109 ? -13.911 1.877 25.243 1.00 98.19 109 TRP A CA 1
ATOM 872 C C . TRP A 1 109 ? -14.270 3.127 26.048 1.00 98.19 109 TRP A C 1
ATOM 874 O O . TRP A 1 109 ? -15.332 3.168 26.668 1.00 98.19 109 TRP A O 1
ATOM 884 N N . TYR A 1 110 ? -13.438 4.169 25.988 1.00 98.38 110 TYR A N 1
ATOM 885 C CA . TYR A 1 110 ? -13.678 5.403 26.730 1.00 98.38 110 TYR A CA 1
ATOM 886 C C . TYR A 1 110 ? -14.941 6.129 26.249 1.00 98.38 110 TYR A C 1
ATOM 888 O O . TYR A 1 110 ? -15.761 6.553 27.067 1.00 98.38 110 TYR A O 1
ATOM 896 N N . LEU A 1 111 ? -15.129 6.241 24.928 1.00 98.44 111 LEU A N 1
ATOM 897 C CA . LEU A 1 111 ? -16.292 6.910 24.344 1.00 98.44 111 LEU A CA 1
ATOM 898 C C . LEU A 1 111 ? -17.599 6.221 24.756 1.00 98.44 111 LEU A C 1
ATOM 900 O O . LEU A 1 111 ? -18.516 6.877 25.260 1.00 98.44 111 LEU A O 1
ATOM 904 N N . PHE A 1 112 ? -17.665 4.896 24.607 1.00 98.25 112 PHE A N 1
ATOM 905 C CA . PHE A 1 112 ? -18.838 4.126 25.004 1.00 98.25 112 PHE A CA 1
ATOM 906 C C . PHE A 1 112 ? -19.038 4.128 26.512 1.00 98.25 112 PHE A C 1
ATOM 908 O O . PHE A 1 112 ? -20.175 4.244 26.962 1.00 98.25 112 PHE A O 1
ATOM 915 N N . LYS A 1 113 ? -17.966 4.055 27.306 1.00 98.06 113 LYS A N 1
ATOM 916 C CA . LYS A 1 113 ? -18.075 4.109 28.763 1.00 98.06 113 LYS A CA 1
ATOM 917 C C . LYS A 1 113 ? -18.693 5.430 29.213 1.00 98.06 113 LYS A C 1
ATOM 919 O O . LYS A 1 113 ? -19.708 5.419 29.901 1.00 98.06 113 LYS A O 1
ATOM 924 N N . LYS A 1 114 ? -18.181 6.559 28.718 1.00 97.94 114 LYS A N 1
ATOM 925 C CA . LYS A 1 114 ? -18.717 7.891 29.032 1.00 97.94 114 LYS A CA 1
ATOM 926 C C . LYS A 1 114 ? -20.179 8.044 28.609 1.00 97.94 114 LYS A C 1
ATOM 928 O O . LYS A 1 114 ? -20.983 8.592 29.362 1.00 97.94 114 LYS A O 1
ATOM 933 N N . GLN A 1 115 ? -20.537 7.553 27.422 1.00 97.06 115 GLN A N 1
ATOM 934 C CA . GLN A 1 115 ? -21.916 7.596 26.935 1.00 97.06 115 GLN A CA 1
ATOM 935 C C . GLN A 1 115 ? -22.858 6.747 27.799 1.00 97.06 115 GLN A C 1
ATOM 937 O O . GLN A 1 115 ? -23.963 7.188 28.122 1.00 97.06 115 GLN A O 1
ATOM 942 N N . ARG A 1 116 ? -22.430 5.537 28.177 1.00 96.81 116 ARG A N 1
ATOM 943 C CA . ARG A 1 116 ? -23.201 4.633 29.035 1.00 96.81 116 ARG A CA 1
ATOM 944 C C . ARG A 1 116 ? -23.402 5.220 30.424 1.00 96.81 116 ARG A C 1
ATOM 946 O O . ARG A 1 116 ? -24.542 5.302 30.861 1.00 96.81 116 ARG A O 1
ATOM 953 N N . ASP A 1 117 ? -22.340 5.715 31.047 1.00 97.56 117 ASP A N 1
ATOM 954 C CA . ASP A 1 117 ? -22.395 6.293 32.392 1.00 97.56 117 ASP A CA 1
ATOM 955 C C . ASP A 1 117 ? -23.289 7.540 32.423 1.00 97.56 117 ASP A C 1
ATOM 957 O O . ASP A 1 117 ? -24.102 7.718 33.329 1.00 97.56 117 ASP A O 1
ATOM 961 N N . HIS A 1 118 ? -23.208 8.387 31.391 1.00 96.00 118 HIS A N 1
ATOM 962 C CA . HIS A 1 118 ? -24.095 9.541 31.256 1.00 96.00 118 HIS A CA 1
ATOM 963 C C . HIS A 1 118 ? -25.567 9.128 31.101 1.00 96.00 118 HIS A C 1
ATOM 965 O O . HIS A 1 118 ? -26.445 9.693 31.754 1.00 96.00 118 HIS A O 1
ATOM 971 N N . ARG A 1 119 ? -25.844 8.123 30.262 1.00 93.62 119 ARG A N 1
ATOM 972 C CA . ARG A 1 119 ? -27.196 7.581 30.063 1.00 93.62 119 ARG A CA 1
ATOM 973 C C . ARG A 1 119 ? -27.745 6.964 31.349 1.00 93.62 119 ARG A C 1
ATOM 975 O O . ARG A 1 119 ? -28.890 7.237 31.691 1.00 93.62 119 ARG A O 1
ATOM 982 N N . GLU A 1 120 ? -26.947 6.173 32.059 1.00 95.38 120 GLU A N 1
ATOM 983 C CA . GLU A 1 120 ? -27.316 5.564 33.343 1.00 95.38 120 GLU A CA 1
ATOM 984 C C . GLU A 1 120 ? -27.611 6.635 34.401 1.00 95.38 120 GLU A C 1
ATOM 986 O O . GLU A 1 120 ? -28.645 6.564 35.063 1.00 95.38 120 GLU A O 1
ATOM 991 N N . LYS A 1 121 ? -26.795 7.694 34.478 1.00 97.19 121 LYS A N 1
ATOM 992 C CA . LYS A 1 121 ? -27.041 8.835 35.369 1.00 97.19 121 LYS A CA 1
ATOM 993 C C . LYS A 1 121 ? -28.376 9.529 35.078 1.00 97.19 121 LYS A C 1
ATOM 995 O O . LYS A 1 121 ? -29.151 9.782 35.995 1.00 97.19 121 LYS A O 1
ATOM 1000 N N . LEU A 1 122 ? -28.690 9.801 33.809 1.00 95.81 122 LEU A N 1
ATOM 1001 C CA . LEU A 1 122 ? -29.968 10.425 33.443 1.00 95.81 122 LEU A CA 1
ATOM 1002 C C . LEU A 1 122 ? -31.176 9.525 33.758 1.00 95.81 122 LEU A C 1
ATOM 1004 O O . LEU A 1 122 ? -32.254 10.044 34.051 1.00 95.81 122 LEU A O 1
ATOM 1008 N N . ILE A 1 123 ? -31.013 8.199 33.671 1.00 92.62 123 ILE A N 1
ATOM 1009 C CA . ILE A 1 123 ? -32.049 7.227 34.050 1.00 92.62 123 ILE A CA 1
ATOM 1010 C C . ILE A 1 123 ? -32.284 7.278 35.561 1.00 92.62 123 ILE A C 1
ATOM 1012 O O . ILE A 1 123 ? -33.432 7.381 35.983 1.00 92.62 123 ILE A O 1
ATOM 1016 N N . GLN A 1 124 ? -31.215 7.267 36.361 1.00 94.00 124 GLN A N 1
ATOM 1017 C CA . GLN A 1 124 ? -31.303 7.349 37.824 1.00 94.00 124 GLN A CA 1
ATOM 1018 C C . GLN A 1 124 ? -31.945 8.660 38.298 1.00 94.00 124 GLN A C 1
ATOM 1020 O O . GLN A 1 124 ? -32.748 8.655 39.222 1.00 94.00 124 GLN A O 1
ATOM 1025 N N . GLU A 1 125 ? -31.644 9.777 37.634 1.00 96.62 125 GLU A N 1
ATOM 1026 C CA . GLU A 1 125 ? -32.249 11.082 37.929 1.00 96.62 125 GLU A CA 1
ATOM 1027 C C . GLU A 1 125 ? -33.695 11.223 37.407 1.00 96.62 125 GLU A C 1
ATOM 1029 O O . GLU A 1 125 ? -34.311 12.271 37.594 1.00 96.62 125 GLU A O 1
ATOM 1034 N N . GLY A 1 126 ? -34.231 10.225 36.691 1.00 92.44 126 GLY A N 1
ATOM 1035 C CA . GLY A 1 126 ? -35.561 10.280 36.068 1.00 92.44 126 GLY A CA 1
ATOM 1036 C C . GLY A 1 126 ? -35.688 11.290 34.917 1.00 92.44 126 GLY A C 1
ATOM 1037 O O . GLY A 1 126 ? -36.777 11.512 34.394 1.00 92.44 126 GLY A O 1
ATOM 1038 N N . LYS A 1 127 ? -34.582 11.910 34.488 1.00 93.75 127 LYS A N 1
ATOM 1039 C CA . LYS A 1 127 ? -34.551 12.927 33.418 1.00 93.75 127 LYS A CA 1
ATOM 1040 C C . LYS A 1 127 ? -34.506 12.321 32.021 1.00 93.75 127 LYS A C 1
ATOM 1042 O O . LYS A 1 127 ? -34.701 13.014 31.021 1.00 93.75 127 LYS A O 1
ATOM 1047 N N . TYR A 1 128 ? -34.206 11.034 31.938 1.00 90.12 128 TYR A N 1
ATOM 1048 C CA . TYR A 1 128 ? -34.041 10.339 30.681 1.00 90.12 128 TYR A CA 1
ATOM 1049 C C . TYR A 1 128 ? -35.389 9.932 30.071 1.00 90.12 128 TYR A C 1
ATOM 1051 O O . TYR A 1 128 ? -36.058 9.013 30.538 1.00 90.12 128 TYR A O 1
ATOM 1059 N N . LYS A 1 129 ? -35.787 10.617 28.995 1.00 85.62 129 LYS A N 1
ATOM 1060 C CA . LYS A 1 129 ? -37.083 10.416 28.333 1.00 85.62 129 LYS A CA 1
ATOM 1061 C C . LYS A 1 129 ? -37.035 9.249 27.336 1.00 85.62 129 LYS A C 1
ATOM 1063 O O . LYS A 1 129 ? -36.255 9.280 26.387 1.00 85.62 129 LYS A O 1
ATOM 1068 N N . ARG A 1 130 ? -37.914 8.255 27.517 1.00 81.31 130 ARG A N 1
ATOM 1069 C CA . ARG A 1 130 ? -38.168 7.148 26.572 1.00 81.31 130 ARG A CA 1
ATOM 1070 C C . ARG A 1 130 ? -39.675 6.892 26.420 1.00 81.31 130 ARG A C 1
ATOM 1072 O O . ARG A 1 130 ? -40.203 6.020 27.099 1.00 81.31 130 ARG A O 1
ATOM 1079 N N . PRO A 1 131 ? -40.376 7.636 25.551 1.00 81.44 131 PRO A N 1
ATOM 1080 C CA . PRO A 1 131 ? -41.831 7.527 25.448 1.00 81.44 131 PRO A CA 1
ATOM 1081 C C . PRO A 1 131 ? -42.326 6.213 24.816 1.00 81.44 131 PRO A C 1
ATOM 1083 O O . PRO A 1 131 ? -43.406 5.761 25.171 1.00 81.44 131 PRO A O 1
ATOM 1086 N N . PHE A 1 132 ? -41.555 5.580 23.920 1.00 84.00 132 PHE A N 1
ATOM 1087 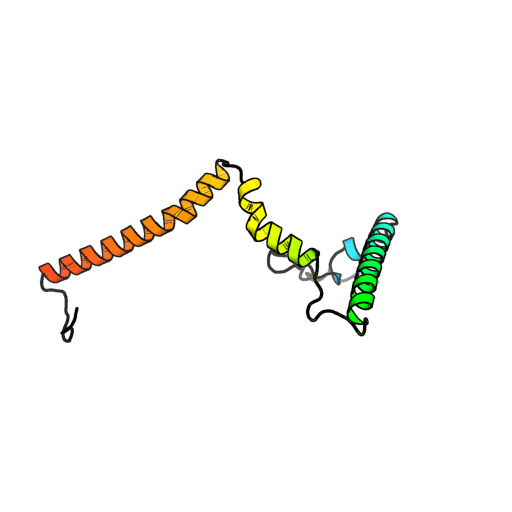C CA . PHE A 1 132 ? -42.024 4.425 23.128 1.00 84.00 132 PHE A CA 1
ATOM 1088 C C . PHE A 1 132 ? -41.115 3.181 23.189 1.00 84.00 132 PHE A C 1
ATOM 1090 O O . PHE A 1 132 ? -41.283 2.257 22.396 1.00 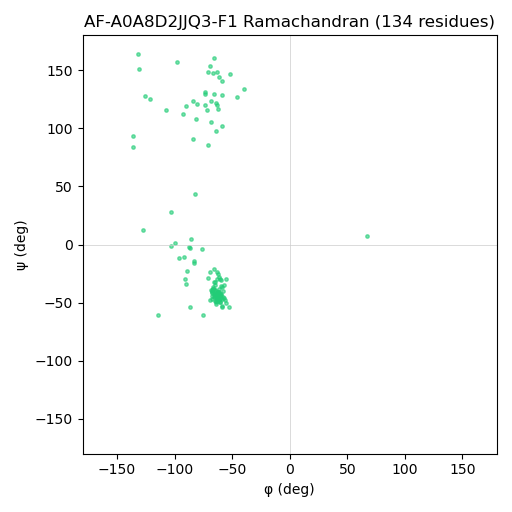84.00 132 PHE A O 1
ATOM 1097 N N . ASN A 1 133 ? -40.145 3.119 24.111 1.00 79.19 133 ASN A N 1
ATOM 1098 C CA . ASN A 1 133 ? -39.253 1.954 24.205 1.00 79.19 133 ASN A CA 1
ATOM 1099 C C . ASN A 1 133 ? -39.896 0.843 25.041 1.00 79.19 133 ASN A C 1
ATOM 1101 O O . ASN A 1 133 ? -39.719 0.795 26.255 1.00 79.19 133 ASN A O 1
ATOM 1105 N N . LEU A 1 134 ? -40.619 -0.048 24.365 1.00 77.81 134 LEU A N 1
ATOM 1106 C CA . LEU A 1 134 ? -41.228 -1.253 24.941 1.00 77.81 134 LEU A CA 1
ATOM 1107 C C . LEU A 1 134 ? -40.314 -2.492 24.833 1.00 77.81 134 LEU A C 1
ATOM 1109 O O . LEU A 1 134 ? -40.582 -3.510 25.461 1.00 77.81 134 LEU A O 1
ATOM 1113 N N . CYS A 1 135 ? -39.224 -2.398 24.064 1.00 70.62 135 CYS A N 1
ATOM 1114 C CA . CYS A 1 135 ? -38.197 -3.431 23.916 1.00 70.62 135 CYS A CA 1
ATOM 1115 C C . CYS A 1 135 ? -36.796 -2.816 24.108 1.00 70.62 135 CYS A C 1
ATOM 1117 O O . CYS A 1 135 ? -36.621 -1.610 23.896 1.00 70.62 135 CYS A O 1
ATOM 1119 N N . PHE A 1 136 ? -35.846 -3.626 24.588 1.00 69.56 136 PHE A N 1
ATOM 1120 C CA . PHE A 1 136 ? -34.547 -3.197 25.130 1.00 69.56 136 PHE A CA 1
ATOM 1121 C C . PHE A 1 136 ? -33.555 -2.685 24.082 1.00 69.56 136 PHE A C 1
ATOM 1123 O O . PHE A 1 136 ? -33.471 -3.297 22.997 1.00 69.56 136 PHE A O 1
#